Protein AF-A0A8J2P6L6-F1 (afdb_monomer_lite)

Organism: NCBI:txid39272

Radius of gyration: 32.06 Å; chains: 1; bounding box: 90×34×88 Å

pLDDT: mean 70.52, std 13.7, range [37.53, 89.81]

Secondary structure (DSSP, 8-state):
--------PPPPPP-------------------PPPPHHHHHHHHHHHHHHHT---HHHHHHHHHHHHHHHHHHHHHHHHHHT-HHHHTTTS-SB-TTSPBPPHHHHHHHHHHHHHHHHHHHHHHHHHHHHHHHHHHS-HHHHHHHHHHHHHHHS--

Foldseek 3Di:
DDDDDDDDDDDDDDPDPPDDDDDDPDDDDDDDDDDDDVVNVVVVVVVVVVVVPDDDPVSVVVVVVVVVVVVVVVVLVVLLVVLDLVVQLVVQDQADPVRHGDDSVVSSVVSNVVSVVVSVVVVVVVVVVVVVVVLVPQDPVRNVVVVVVVVVVVVVD

Structure (mmCIF, N/CA/C/O backbone):
data_AF-A0A8J2P6L6-F1
#
_entry.id   AF-A0A8J2P6L6-F1
#
loop_
_atom_site.group_PDB
_atom_site.id
_atom_site.type_symbol
_atom_site.label_atom_id
_atom_site.label_alt_id
_atom_site.label_comp_id
_atom_site.label_asym_id
_atom_site.label_entity_id
_atom_site.label_seq_id
_atom_site.pdbx_PDB_ins_code
_atom_site.Cartn_x
_atom_site.Cartn_y
_atom_site.Cartn_z
_atom_site.occupancy
_atom_site.B_iso_or_equiv
_atom_site.auth_seq_id
_atom_site.auth_comp_id
_atom_site.auth_asym_id
_atom_site.auth_atom_id
_atom_site.pdbx_PDB_model_num
ATOM 1 N N . MET A 1 1 ? 68.246 -15.831 -13.464 1.00 42.03 1 MET A N 1
ATOM 2 C CA . MET A 1 1 ? 67.426 -15.705 -14.690 1.00 42.03 1 MET A CA 1
ATOM 3 C C . MET A 1 1 ? 66.079 -16.381 -14.453 1.00 42.03 1 MET A C 1
ATOM 5 O O . MET A 1 1 ? 66.062 -17.587 -14.250 1.00 42.03 1 MET A O 1
ATOM 9 N N . ARG A 1 2 ? 64.970 -15.632 -14.374 1.00 52.66 2 ARG A N 1
ATOM 10 C CA . ARG A 1 2 ? 63.618 -16.185 -14.152 1.00 52.66 2 ARG A CA 1
ATOM 11 C C . ARG A 1 2 ? 62.853 -16.136 -15.478 1.00 52.66 2 ARG A C 1
ATOM 13 O O . ARG A 1 2 ? 62.750 -15.067 -16.067 1.00 52.66 2 ARG A O 1
ATOM 20 N N . LYS A 1 3 ? 62.385 -17.288 -15.965 1.00 59.62 3 LYS A N 1
ATOM 21 C CA . LYS A 1 3 ? 61.613 -17.413 -17.212 1.00 59.62 3 LYS A CA 1
ATOM 22 C C . LYS A 1 3 ? 60.150 -17.058 -16.926 1.00 59.62 3 LYS A C 1
ATOM 24 O O . LYS A 1 3 ? 59.550 -17.654 -16.035 1.00 59.62 3 LYS A O 1
ATOM 29 N N . THR A 1 4 ? 59.591 -16.093 -17.647 1.00 60.03 4 THR A N 1
ATOM 30 C CA . THR A 1 4 ? 58.161 -15.764 -17.612 1.00 60.03 4 THR A CA 1
ATOM 31 C C . THR A 1 4 ? 57.383 -16.778 -18.455 1.00 60.03 4 THR A C 1
ATOM 33 O O . THR A 1 4 ? 57.760 -17.082 -19.585 1.00 60.03 4 THR A O 1
ATOM 36 N N . SER A 1 5 ? 56.313 -17.342 -17.892 1.00 51.38 5 SER A N 1
ATOM 37 C CA . SER A 1 5 ? 55.389 -18.233 -18.602 1.00 51.38 5 SER A CA 1
ATOM 38 C C . SER A 1 5 ? 54.254 -17.394 -19.187 1.00 51.38 5 SER A C 1
ATOM 40 O O . SER A 1 5 ? 53.383 -16.926 -18.454 1.00 51.38 5 SER A O 1
ATOM 42 N N . THR A 1 6 ? 54.284 -17.153 -20.498 1.00 56.72 6 THR A N 1
ATOM 43 C CA . THR A 1 6 ? 53.196 -16.478 -21.217 1.00 56.72 6 THR A CA 1
ATOM 44 C C . THR A 1 6 ? 52.092 -17.488 -21.518 1.00 56.72 6 THR A C 1
ATOM 46 O O . THR A 1 6 ? 52.259 -18.389 -22.339 1.00 56.72 6 THR A O 1
ATOM 49 N N . VAL A 1 7 ? 50.947 -17.337 -20.854 1.00 58.59 7 VAL A N 1
ATOM 50 C CA . VAL A 1 7 ? 49.741 -18.132 -21.113 1.00 58.59 7 VAL A CA 1
ATOM 51 C C . VAL A 1 7 ? 49.057 -17.618 -22.384 1.00 58.59 7 VAL A C 1
ATOM 53 O O . VAL A 1 7 ? 48.648 -16.464 -22.473 1.00 58.59 7 VAL A O 1
ATOM 56 N N . ARG A 1 8 ? 48.956 -18.495 -23.385 1.00 48.53 8 ARG A N 1
ATOM 57 C CA . ARG A 1 8 ? 48.316 -18.275 -24.689 1.00 48.53 8 ARG A CA 1
ATOM 58 C C . ARG A 1 8 ? 46.798 -18.140 -24.526 1.00 48.53 8 ARG A C 1
ATOM 60 O O . ARG A 1 8 ? 46.128 -19.116 -24.195 1.00 48.53 8 ARG A O 1
ATOM 67 N N . THR A 1 9 ? 46.243 -16.964 -24.802 1.00 62.09 9 THR A N 1
ATOM 68 C CA . THR A 1 9 ? 44.791 -16.770 -24.907 1.00 62.09 9 THR A CA 1
ATOM 69 C C . THR A 1 9 ? 44.287 -17.398 -26.212 1.00 62.09 9 THR A C 1
ATOM 71 O O . THR A 1 9 ? 44.844 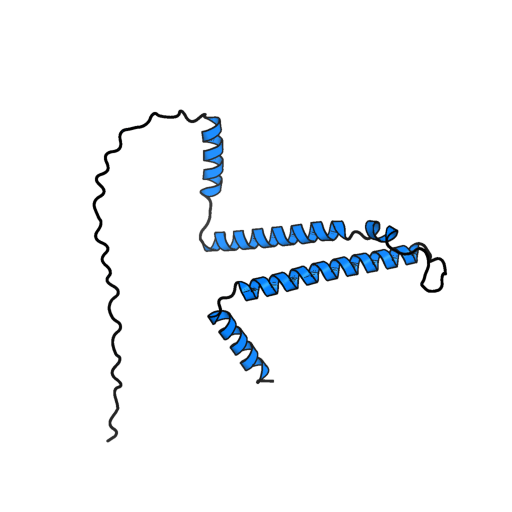-17.184 -27.287 1.00 62.09 9 THR A O 1
ATOM 74 N N . LYS A 1 10 ? 43.253 -18.243 -26.131 1.00 59.72 10 LYS A N 1
ATOM 75 C CA . LYS A 1 10 ? 42.541 -18.759 -27.310 1.00 59.72 10 LYS A CA 1
ATOM 76 C C . LYS A 1 10 ? 41.538 -17.687 -27.750 1.00 59.72 10 LYS A C 1
ATOM 78 O O . LYS A 1 10 ? 40.673 -17.311 -26.966 1.00 59.72 10 LYS A O 1
ATOM 83 N N . SER A 1 11 ? 41.696 -17.169 -28.966 1.00 54.41 11 SER A N 1
ATOM 84 C CA . SER A 1 11 ? 40.827 -16.153 -29.568 1.00 54.41 11 SER A CA 1
ATOM 85 C C . SER A 1 11 ? 39.389 -16.656 -29.738 1.00 54.41 11 SER A C 1
ATOM 87 O O . SER A 1 11 ? 39.177 -17.799 -30.146 1.00 54.41 11 SER A O 1
ATOM 89 N N . ALA A 1 12 ? 38.411 -15.788 -29.473 1.00 60.47 12 ALA A N 1
ATOM 90 C CA . ALA A 1 12 ? 36.999 -16.029 -29.761 1.00 60.47 12 ALA A CA 1
ATOM 91 C C . ALA A 1 12 ? 36.735 -16.066 -31.286 1.00 60.47 12 ALA A C 1
ATOM 93 O O . ALA A 1 12 ? 37.366 -15.302 -32.021 1.00 60.47 12 ALA A O 1
ATOM 94 N N . PRO A 1 13 ? 35.823 -16.924 -31.781 1.00 61.66 13 PRO A N 1
ATOM 95 C CA . PRO A 1 13 ? 35.459 -16.965 -33.197 1.00 61.66 13 PRO A CA 1
ATOM 96 C C . PRO A 1 13 ? 34.616 -15.736 -33.600 1.00 61.66 13 PRO A C 1
ATOM 98 O O . PRO A 1 13 ? 33.784 -15.285 -32.808 1.00 61.66 13 PRO A O 1
ATOM 101 N N . PRO A 1 14 ? 34.790 -15.187 -34.818 1.00 59.16 14 PRO A N 1
ATOM 102 C CA . PRO A 1 14 ? 34.024 -14.031 -35.275 1.00 59.16 14 PRO A CA 1
ATOM 103 C C . PRO A 1 14 ? 32.561 -14.407 -35.556 1.00 59.16 14 PRO A C 1
ATOM 105 O O . PRO A 1 14 ? 32.269 -15.312 -36.337 1.00 59.16 14 PRO A O 1
ATOM 108 N N . LEU A 1 15 ? 31.626 -13.678 -34.940 1.00 62.06 15 LEU A N 1
ATOM 109 C CA . LEU A 1 15 ? 30.197 -13.744 -35.255 1.00 62.06 15 LEU A CA 1
ATOM 110 C C . LEU A 1 15 ? 29.933 -12.996 -36.569 1.00 62.06 15 LEU A C 1
ATOM 112 O O . LEU A 1 15 ? 29.648 -11.804 -36.569 1.00 62.06 15 LEU A O 1
ATOM 116 N N . GLY A 1 16 ? 30.046 -13.700 -37.693 1.00 46.91 16 GLY A N 1
ATOM 117 C CA . GLY A 1 16 ? 29.728 -13.184 -39.025 1.00 46.91 16 GLY A CA 1
ATOM 118 C C . GLY A 1 16 ? 28.666 -14.034 -39.712 1.00 46.91 16 GLY A C 1
ATOM 119 O O . GLY A 1 16 ? 28.977 -14.779 -40.634 1.00 46.91 16 GLY A O 1
ATOM 120 N N . ARG A 1 17 ? 27.407 -13.954 -39.263 1.00 59.56 17 ARG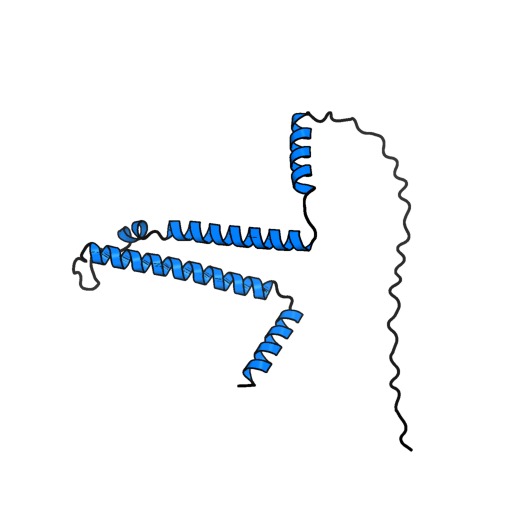 A N 1
ATOM 121 C CA . ARG A 1 17 ? 26.264 -14.500 -40.011 1.00 59.56 17 ARG A CA 1
ATOM 122 C C . ARG A 1 17 ? 25.743 -13.405 -40.938 1.00 59.56 17 ARG A C 1
ATOM 124 O O . ARG A 1 17 ? 24.918 -12.593 -40.537 1.00 59.56 17 ARG A O 1
ATOM 131 N N . VAL A 1 18 ? 26.258 -13.374 -42.161 1.00 57.50 18 VAL A N 1
ATOM 132 C CA . VAL A 1 18 ? 25.737 -12.525 -43.237 1.00 57.50 18 VAL A CA 1
ATOM 133 C C . VAL A 1 18 ? 24.399 -13.135 -43.670 1.00 57.50 18 VAL A C 1
ATOM 135 O O . VAL A 1 18 ? 24.383 -14.180 -44.316 1.00 57.50 18 VAL A O 1
ATOM 138 N N . LEU A 1 19 ? 23.271 -12.563 -43.235 1.00 54.25 19 LEU A N 1
ATOM 139 C CA . LEU A 1 19 ? 21.972 -12.892 -43.826 1.00 54.25 19 LEU A CA 1
ATOM 140 C C . LEU A 1 19 ? 21.912 -12.212 -45.194 1.00 54.25 19 LEU A C 1
ATOM 142 O O . LEU A 1 19 ? 21.933 -10.989 -45.289 1.00 54.25 19 LEU A O 1
ATOM 146 N N . SER A 1 20 ? 21.890 -13.025 -46.242 1.00 57.34 20 SER A N 1
ATOM 147 C CA . SER A 1 20 ? 21.665 -12.604 -47.619 1.00 57.34 20 SER A CA 1
ATOM 148 C C . SER A 1 20 ? 20.255 -12.027 -47.745 1.00 57.34 20 SER A C 1
ATOM 150 O O . SER A 1 20 ? 19.282 -12.698 -47.403 1.00 57.34 20 SER A O 1
ATOM 152 N N . ASP A 1 21 ? 20.160 -10.789 -48.222 1.00 44.84 21 ASP A N 1
ATOM 153 C CA . ASP A 1 21 ? 18.899 -10.099 -48.473 1.00 44.84 21 ASP A CA 1
ATOM 154 C C . ASP A 1 21 ? 18.216 -10.747 -49.686 1.00 44.84 21 ASP A C 1
ATOM 156 O O . ASP A 1 21 ? 18.648 -10.610 -50.834 1.00 44.84 21 ASP A O 1
ATOM 160 N N . GLN A 1 22 ? 17.206 -11.572 -49.414 1.00 49.97 22 GLN A N 1
ATOM 161 C CA . GLN A 1 22 ? 16.427 -12.251 -50.436 1.00 49.97 22 GLN A CA 1
ATOM 162 C C . GLN A 1 22 ? 15.399 -11.252 -50.969 1.00 49.97 22 GLN A C 1
ATOM 164 O O . GLN A 1 22 ? 14.422 -10.912 -50.305 1.00 49.97 22 GLN A O 1
ATOM 169 N N . THR A 1 23 ? 15.657 -10.766 -52.178 1.00 51.41 23 THR A N 1
ATOM 170 C CA . THR A 1 23 ? 14.809 -9.857 -52.947 1.00 51.41 23 THR A CA 1
ATOM 171 C C . THR A 1 23 ? 13.360 -10.354 -53.013 1.00 51.41 23 THR A C 1
ATOM 173 O O . THR A 1 23 ? 13.048 -11.272 -53.774 1.00 51.41 23 THR A O 1
ATOM 176 N N . TYR A 1 24 ? 12.453 -9.718 -52.270 1.00 44.34 24 TYR A N 1
ATOM 177 C CA . TYR A 1 24 ? 11.015 -9.874 -52.475 1.00 44.34 24 TYR A CA 1
ATOM 178 C C . TYR A 1 24 ? 10.553 -8.920 -53.576 1.00 44.34 24 TYR A C 1
ATOM 180 O O . TYR A 1 24 ? 10.109 -7.801 -53.330 1.00 44.34 24 TYR A O 1
ATOM 188 N N . GLY A 1 25 ? 10.622 -9.400 -54.816 1.00 49.53 25 GLY A N 1
ATOM 189 C CA . GLY A 1 25 ? 9.690 -8.960 -55.844 1.00 49.53 25 GLY A CA 1
ATOM 190 C C . GLY A 1 25 ? 8.303 -9.486 -55.482 1.00 49.53 25 GLY A C 1
ATOM 191 O O . GLY A 1 25 ? 8.024 -10.666 -55.664 1.00 49.53 25 GLY A O 1
ATOM 192 N N . SER A 1 26 ? 7.443 -8.624 -54.941 1.00 43.53 26 SER A N 1
ATOM 193 C CA . SER A 1 26 ? 6.028 -8.929 -54.725 1.00 43.53 26 SER A CA 1
ATOM 194 C C . SER A 1 26 ? 5.187 -7.785 -55.276 1.00 43.53 26 SER A C 1
ATOM 196 O O . SER A 1 26 ? 4.998 -6.745 -54.647 1.00 43.53 26 SER A O 1
ATOM 198 N N . SER A 1 27 ? 4.732 -7.989 -56.511 1.00 49.22 27 SER A N 1
ATOM 199 C CA . SER A 1 27 ? 3.660 -7.227 -57.142 1.00 49.22 27 SER A CA 1
ATOM 200 C C . SER A 1 27 ? 2.434 -7.234 -56.231 1.00 49.22 27 SER A C 1
ATOM 202 O O . SER A 1 27 ? 1.916 -8.299 -55.889 1.00 49.22 27 SER A O 1
ATOM 204 N N . ARG A 1 28 ? 1.940 -6.054 -55.847 1.00 40.59 28 ARG A N 1
ATOM 205 C CA . ARG A 1 28 ? 0.608 -5.937 -55.260 1.00 40.59 28 ARG A CA 1
ATOM 206 C C . ARG A 1 28 ? -0.138 -4.761 -55.872 1.00 40.59 28 ARG A C 1
ATOM 208 O O . ARG A 1 28 ? 0.179 -3.597 -55.647 1.00 40.59 28 ARG A O 1
ATOM 215 N N . ALA A 1 29 ? -1.143 -5.141 -56.653 1.00 43.25 29 ALA A N 1
ATOM 216 C CA . ALA A 1 29 ? -2.241 -4.320 -57.115 1.00 43.25 29 ALA A CA 1
ATOM 217 C C . ALA A 1 29 ? -2.834 -3.464 -55.982 1.00 43.25 29 ALA A C 1
ATOM 219 O O . ALA A 1 29 ? -2.959 -3.907 -54.837 1.00 43.25 29 ALA A O 1
ATOM 220 N N . SER A 1 30 ? -3.213 -2.237 -56.336 1.00 42.53 30 SER A N 1
ATOM 221 C CA . SER A 1 30 ? -3.908 -1.287 -55.471 1.00 42.53 30 SER A CA 1
ATOM 222 C C . SER A 1 30 ? -5.235 -1.839 -54.940 1.00 42.53 30 SER A C 1
ATOM 224 O O . SER A 1 30 ? -6.031 -2.350 -55.729 1.00 42.53 30 SER A O 1
ATOM 226 N N . PRO A 1 31 ? -5.555 -1.618 -53.654 1.00 43.38 31 PRO A N 1
ATOM 227 C CA . PRO A 1 31 ? -6.928 -1.588 -53.186 1.00 43.38 31 PRO A CA 1
ATOM 228 C C . PRO A 1 31 ? -7.392 -0.154 -52.879 1.00 43.38 31 PRO A C 1
ATOM 230 O O . PRO A 1 31 ? -6.621 0.727 -52.499 1.00 43.38 31 PRO A O 1
ATOM 233 N N . ALA A 1 32 ? -8.688 0.045 -53.099 1.00 41.50 32 ALA A N 1
ATOM 234 C CA . ALA A 1 32 ? -9.468 1.271 -53.004 1.00 41.50 32 ALA A CA 1
ATOM 235 C C . ALA A 1 32 ? -9.178 2.161 -51.777 1.00 41.50 32 ALA A C 1
ATOM 237 O O . ALA A 1 32 ? -9.065 1.695 -50.644 1.00 41.50 32 ALA A O 1
ATOM 238 N N . LYS A 1 33 ? -9.145 3.481 -52.012 1.00 40.53 33 LYS A N 1
ATOM 239 C CA . LYS A 1 33 ? -9.071 4.518 -50.973 1.00 40.53 33 LYS A CA 1
ATOM 240 C C . LYS A 1 33 ? -10.357 4.531 -50.136 1.00 40.53 33 LYS A C 1
ATOM 242 O O . LYS A 1 33 ? -11.385 5.021 -50.597 1.00 40.53 33 LYS A O 1
ATOM 247 N N . ALA A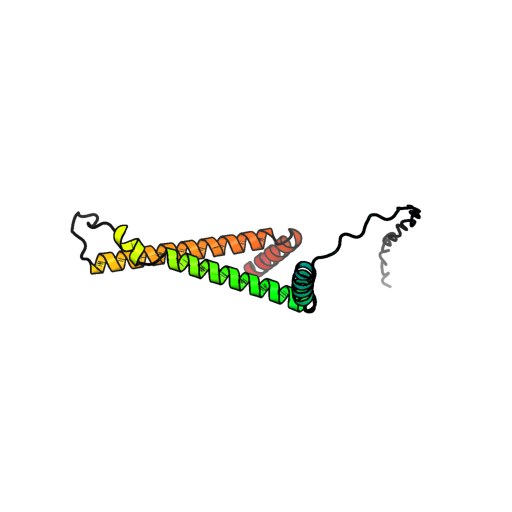 1 34 ? -10.272 4.074 -48.889 1.00 48.19 34 ALA A N 1
ATOM 248 C CA . ALA A 1 34 ? -11.219 4.451 -47.844 1.00 48.19 34 ALA A CA 1
ATOM 249 C C . ALA A 1 34 ? -11.011 5.939 -47.504 1.00 48.19 34 ALA A C 1
ATOM 251 O O . ALA A 1 34 ? -9.908 6.359 -47.151 1.00 48.19 34 ALA A O 1
ATOM 252 N N . GLN A 1 35 ? -12.058 6.749 -47.664 1.00 50.81 35 GLN A N 1
ATOM 253 C CA . GLN A 1 35 ? -12.058 8.166 -47.296 1.00 50.81 35 GLN A CA 1
ATOM 254 C C . GLN A 1 35 ? -11.996 8.294 -45.764 1.00 50.81 35 GLN A C 1
ATOM 256 O O . GLN A 1 35 ? -12.903 7.802 -45.092 1.00 50.81 35 GLN A O 1
ATOM 261 N N . PRO A 1 36 ? -10.980 8.952 -45.175 1.00 52.75 36 PRO A N 1
ATOM 262 C CA . PRO A 1 36 ? -10.932 9.135 -43.733 1.00 52.75 36 PRO A CA 1
ATOM 263 C C . PRO A 1 36 ? -11.823 10.324 -43.361 1.00 52.75 36 PRO A C 1
ATOM 265 O O . PRO A 1 36 ? -11.566 11.454 -43.793 1.00 52.75 36 PRO A O 1
ATOM 268 N N . SER A 1 37 ? -12.870 10.070 -42.574 1.00 55.81 37 SER A N 1
ATOM 269 C CA . SER A 1 37 ? -13.731 11.109 -42.006 1.00 55.81 37 SER A CA 1
ATOM 270 C C . SER A 1 37 ? -12.877 12.113 -41.221 1.00 55.81 37 SER A C 1
ATOM 272 O O . SER A 1 37 ? -11.972 11.740 -40.474 1.00 55.81 37 SER A O 1
ATOM 274 N N . ALA A 1 38 ? -13.120 13.410 -41.421 1.00 57.78 38 ALA A N 1
ATOM 275 C CA . ALA A 1 38 ? -12.303 14.480 -40.838 1.00 57.78 38 ALA A CA 1
ATOM 276 C C . ALA A 1 38 ? -12.256 14.433 -39.295 1.00 57.78 38 ALA A C 1
ATOM 278 O O . ALA A 1 38 ? -11.238 14.785 -38.705 1.00 57.78 38 ALA A O 1
ATOM 279 N N . LEU A 1 39 ? -13.310 13.906 -38.660 1.00 55.56 39 LEU A N 1
ATOM 280 C CA . LEU A 1 39 ? -13.369 13.623 -37.221 1.00 55.56 39 LEU A CA 1
ATOM 281 C C . LEU A 1 39 ? -12.362 12.543 -36.791 1.00 55.56 39 LEU A C 1
ATOM 283 O O . LEU A 1 39 ? -11.717 12.687 -35.758 1.00 55.56 39 LEU A O 1
ATOM 287 N N . GLY A 1 40 ? -12.169 11.500 -37.606 1.00 67.69 40 GLY A N 1
ATOM 288 C CA . GLY A 1 40 ? -11.165 10.465 -37.355 1.00 67.69 40 GLY A CA 1
ATOM 289 C C . GLY A 1 40 ? -9.744 10.990 -37.531 1.00 67.69 40 GLY A C 1
ATOM 290 O O . GLY A 1 40 ? -8.870 10.668 -36.737 1.00 67.69 40 GLY A O 1
ATOM 291 N N . LYS A 1 41 ? -9.515 11.870 -38.514 1.00 74.19 41 LYS A N 1
ATOM 292 C CA . LYS A 1 41 ? -8.208 12.523 -38.689 1.00 74.19 41 LYS A CA 1
ATOM 293 C C . LYS A 1 41 ? -7.875 13.432 -37.515 1.00 74.19 41 LYS A C 1
ATOM 295 O O . LYS A 1 41 ? -6.756 13.374 -37.041 1.00 74.19 41 LYS A O 1
ATOM 300 N N . ALA A 1 42 ? -8.821 14.239 -37.040 1.00 79.38 42 ALA A N 1
ATOM 301 C CA . ALA A 1 42 ? -8.597 15.116 -35.893 1.00 79.38 42 ALA A CA 1
ATOM 302 C C . ALA A 1 42 ? -8.303 14.320 -34.611 1.00 79.38 42 ALA A C 1
ATOM 304 O O . ALA A 1 42 ? -7.375 14.664 -33.888 1.00 79.38 42 ALA A O 1
ATOM 305 N N . ALA A 1 43 ? -9.030 13.223 -34.370 1.00 80.50 43 ALA A N 1
ATOM 306 C CA . ALA A 1 43 ? -8.759 12.327 -33.246 1.00 80.50 43 ALA A CA 1
ATOM 307 C C . ALA A 1 43 ? -7.373 11.666 -33.355 1.00 80.50 43 ALA A C 1
ATOM 309 O O . ALA A 1 43 ? -6.614 11.670 -32.392 1.00 80.50 43 ALA A O 1
ATOM 310 N N . VAL A 1 44 ? -7.012 11.179 -34.546 1.00 80.88 44 VAL A N 1
ATOM 311 C CA . VAL A 1 44 ? -5.705 10.560 -34.813 1.00 80.88 44 VAL A CA 1
ATOM 312 C C . VAL A 1 44 ? -4.566 11.580 -34.738 1.00 80.88 44 VAL A C 1
ATOM 314 O O . VAL A 1 44 ? -3.509 11.264 -34.210 1.00 80.88 44 VAL A O 1
ATOM 317 N N . ILE A 1 45 ? -4.764 12.811 -35.221 1.00 78.38 45 ILE A N 1
ATOM 318 C CA . ILE A 1 45 ? -3.787 13.902 -35.095 1.00 78.38 45 ILE A CA 1
ATOM 319 C C . ILE A 1 45 ? -3.596 14.251 -33.619 1.00 78.38 45 ILE A C 1
ATOM 321 O O . ILE A 1 45 ? -2.460 14.326 -33.179 1.00 78.38 45 ILE A O 1
ATOM 325 N N . ALA A 1 46 ? -4.670 14.385 -32.838 1.00 80.44 46 ALA A N 1
ATOM 326 C CA . ALA A 1 46 ? -4.574 14.673 -31.408 1.00 80.44 46 ALA A CA 1
ATOM 327 C C . ALA A 1 46 ? -3.864 13.554 -30.622 1.00 80.44 46 ALA A C 1
ATOM 329 O O . ALA A 1 46 ? -3.099 13.840 -29.703 1.00 80.44 46 ALA A O 1
ATOM 330 N N . GLU A 1 47 ? -4.086 12.289 -30.984 1.00 76.19 47 GLU A N 1
ATOM 331 C CA . GLU A 1 47 ? -3.383 11.135 -30.408 1.00 76.19 47 GLU A CA 1
ATOM 332 C C . GLU A 1 47 ? -1.896 11.106 -30.809 1.00 76.19 47 GLU A C 1
ATOM 334 O O . GLU A 1 47 ? -1.013 10.870 -29.978 1.00 76.19 47 GLU A O 1
ATOM 339 N N . LEU A 1 48 ? -1.596 11.399 -32.078 1.00 72.44 48 LEU A N 1
ATOM 340 C CA . LEU A 1 48 ? -0.228 11.472 -32.593 1.00 72.44 48 LEU A CA 1
ATOM 341 C C . LEU A 1 48 ? 0.544 12.666 -32.029 1.00 72.44 48 LEU A C 1
ATOM 343 O O . LEU A 1 48 ? 1.730 12.532 -31.756 1.00 72.44 48 LEU A O 1
ATOM 347 N N . GLU A 1 49 ? -0.102 13.805 -31.802 1.00 74.81 49 GLU A N 1
ATOM 348 C CA . GLU A 1 49 ? 0.509 15.000 -31.212 1.00 74.81 49 GLU A CA 1
ATOM 349 C C . GLU A 1 49 ? 0.858 14.765 -29.735 1.00 74.81 49 GLU A C 1
ATOM 351 O O . GLU A 1 49 ? 1.953 15.111 -29.293 1.00 74.81 49 GLU A O 1
ATOM 356 N N . GLN A 1 50 ? 0.001 14.042 -29.004 1.00 68.44 50 GLN A N 1
ATOM 357 C CA . GLN A 1 50 ? 0.302 13.553 -27.650 1.00 68.44 50 GLN A CA 1
ATOM 358 C C . GLN A 1 50 ? 1.468 12.551 -27.628 1.00 68.44 50 GLN A C 1
ATOM 360 O O . GLN A 1 50 ? 2.228 12.508 -26.662 1.00 68.44 50 GLN A O 1
ATOM 365 N N . SER A 1 51 ? 1.634 11.767 -28.696 1.00 63.09 51 SER A N 1
ATOM 366 C CA . SER A 1 51 ? 2.710 10.774 -28.829 1.00 63.09 51 SER A CA 1
ATOM 367 C C . SER A 1 51 ? 4.015 11.360 -29.389 1.00 63.09 51 SER A C 1
ATOM 369 O O . SER A 1 51 ? 5.086 10.790 -29.188 1.00 63.09 51 SER A O 1
ATOM 371 N N . SER A 1 52 ? 3.944 12.496 -30.089 1.00 63.88 52 SER A N 1
ATOM 372 C CA . SER A 1 52 ? 5.089 13.147 -30.737 1.00 63.88 52 SER A CA 1
ATOM 373 C C . SER A 1 52 ? 5.999 13.864 -29.741 1.00 63.88 52 SER A C 1
ATOM 375 O O . SER A 1 52 ? 7.180 14.049 -30.026 1.00 63.88 52 SER A O 1
ATOM 377 N N . GLN A 1 53 ? 5.473 14.246 -28.576 1.00 59.22 53 GLN A N 1
ATOM 378 C CA . GLN A 1 53 ? 6.212 14.914 -27.505 1.00 59.22 53 GLN A CA 1
ATOM 379 C C . GLN A 1 53 ? 6.621 13.913 -26.413 1.00 59.22 53 GLN A C 1
ATOM 381 O O . GLN A 1 53 ? 6.497 14.174 -25.218 1.00 59.22 53 GLN A O 1
ATOM 386 N N . VAL A 1 54 ? 7.083 12.727 -26.805 1.00 64.62 54 VAL A N 1
ATOM 387 C CA . VAL A 1 54 ? 7.710 11.804 -25.861 1.00 64.62 54 VAL A CA 1
ATOM 388 C C . VAL A 1 54 ? 9.197 12.121 -25.830 1.00 64.62 54 VAL A C 1
ATOM 390 O O . VAL A 1 54 ? 9.902 11.980 -26.825 1.00 64.62 54 VAL A O 1
ATOM 393 N N . GLY A 1 55 ? 9.650 12.596 -24.674 1.00 69.69 55 GLY A N 1
ATOM 394 C CA . GLY A 1 55 ? 11.041 12.918 -24.405 1.00 69.69 55 GLY A CA 1
ATOM 395 C C . GLY A 1 55 ? 12.017 11.746 -24.596 1.00 69.69 55 GLY A C 1
ATOM 396 O O . GLY A 1 55 ? 11.661 10.638 -25.002 1.00 69.69 55 GLY A O 1
ATOM 397 N N . GLY A 1 56 ? 13.289 11.958 -24.270 1.00 83.75 56 GLY A N 1
ATOM 398 C CA . GLY A 1 56 ? 14.311 10.914 -24.371 1.00 83.75 56 GLY A CA 1
ATOM 399 C C . GLY A 1 56 ? 14.008 9.684 -23.495 1.00 83.75 56 GLY A C 1
ATOM 400 O O . GLY A 1 56 ? 13.221 9.732 -22.554 1.00 83.75 56 GLY A O 1
ATOM 401 N N . VAL A 1 57 ? 14.716 8.568 -23.723 1.00 81.94 57 VAL A N 1
ATOM 402 C CA . VAL A 1 57 ? 14.554 7.301 -22.959 1.00 81.94 57 VAL A CA 1
ATOM 403 C C . VAL A 1 57 ? 14.609 7.500 -21.433 1.00 81.94 57 VAL A C 1
ATOM 405 O O . VAL A 1 57 ? 13.993 6.749 -20.674 1.00 81.94 57 VAL A O 1
ATOM 408 N N . ARG A 1 58 ? 15.363 8.502 -20.969 1.00 83.81 58 ARG A N 1
ATOM 4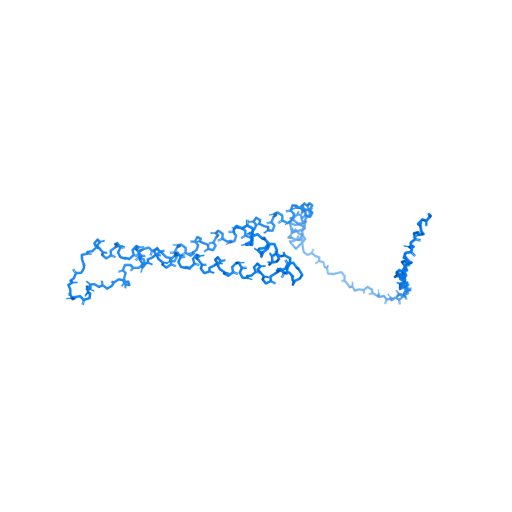09 C CA . ARG A 1 58 ? 15.442 8.884 -19.555 1.00 83.81 58 ARG A CA 1
ATOM 410 C C . ARG A 1 58 ? 14.114 9.443 -19.039 1.00 83.81 58 ARG A C 1
ATOM 412 O O . ARG A 1 58 ? 13.651 8.987 -18.000 1.00 83.81 58 ARG A O 1
ATOM 419 N N . GLU A 1 59 ? 13.515 10.366 -19.780 1.00 85.81 59 GLU A N 1
ATOM 420 C CA . GLU A 1 59 ? 12.239 11.008 -19.450 1.00 85.81 59 GLU A CA 1
ATOM 421 C C . GLU A 1 59 ? 11.101 9.989 -19.522 1.00 85.81 59 GLU A C 1
ATOM 423 O O . GLU A 1 59 ? 10.292 9.919 -18.608 1.00 85.81 59 GLU A O 1
ATOM 428 N N . TRP A 1 60 ? 11.113 9.087 -20.509 1.00 81.25 60 TRP A N 1
ATOM 429 C CA . TRP A 1 60 ? 10.151 7.980 -20.581 1.00 81.25 60 TRP A CA 1
ATOM 430 C C . TRP A 1 60 ? 10.190 7.062 -19.349 1.00 81.25 60 TRP A C 1
ATOM 432 O O . TRP A 1 60 ? 9.154 6.668 -18.814 1.00 81.25 60 TRP A O 1
ATOM 442 N N . LYS A 1 61 ? 11.391 6.713 -18.865 1.00 82.56 61 LYS A N 1
ATOM 443 C CA . LYS A 1 61 ? 11.544 5.904 -17.642 1.00 82.56 61 LYS A CA 1
ATOM 444 C C . LYS A 1 61 ? 11.086 6.648 -16.395 1.00 82.56 61 LYS A C 1
ATOM 446 O O . LYS A 1 61 ? 10.543 6.025 -15.484 1.00 82.56 61 LYS A O 1
ATOM 451 N N . GLU A 1 62 ? 11.353 7.945 -16.333 1.00 86.12 62 GLU A N 1
ATOM 452 C CA . GLU A 1 62 ? 10.922 8.796 -15.232 1.00 86.12 62 GLU A CA 1
ATOM 453 C C . GLU A 1 62 ? 9.401 8.953 -15.220 1.00 86.12 62 GLU A C 1
ATOM 455 O O . GLU A 1 62 ? 8.792 8.777 -14.171 1.00 86.12 62 GLU A O 1
ATOM 460 N N . GLU A 1 63 ? 8.784 9.139 -16.384 1.00 85.94 63 GLU A N 1
ATOM 461 C CA . GLU A 1 63 ? 7.336 9.235 -16.544 1.00 85.94 63 GLU A CA 1
ATOM 462 C C . GLU A 1 63 ? 6.633 7.917 -16.198 1.00 85.94 63 GLU A C 1
ATOM 464 O O . GLU A 1 63 ? 5.652 7.919 -15.458 1.00 85.94 63 GLU A O 1
ATOM 469 N N . LEU A 1 64 ? 7.180 6.768 -16.619 1.00 84.31 64 LEU A N 1
ATOM 470 C CA . LEU A 1 64 ? 6.696 5.452 -16.181 1.00 84.31 64 LEU A CA 1
ATOM 471 C C . LEU A 1 64 ? 6.763 5.296 -14.659 1.00 84.31 64 LEU A C 1
ATOM 473 O O . LEU A 1 64 ? 5.810 4.825 -14.042 1.00 84.31 64 LEU A O 1
ATOM 477 N N . LYS A 1 65 ? 7.874 5.713 -14.041 1.00 82.75 65 LYS A N 1
ATOM 478 C CA . LYS A 1 65 ? 8.035 5.655 -12.584 1.00 82.75 65 LYS A CA 1
ATOM 479 C C . LYS A 1 65 ? 7.063 6.599 -11.878 1.00 82.75 65 LYS A C 1
ATOM 481 O O . LYS A 1 65 ? 6.488 6.227 -10.861 1.00 82.75 65 LYS A O 1
ATOM 486 N N . ARG A 1 66 ? 6.868 7.804 -12.415 1.00 84.19 66 ARG A N 1
ATOM 487 C CA . ARG A 1 66 ? 5.933 8.810 -11.902 1.00 84.19 66 ARG A CA 1
ATOM 488 C C . ARG A 1 66 ? 4.501 8.291 -11.959 1.00 84.19 66 ARG A C 1
ATOM 490 O O . ARG A 1 66 ? 3.813 8.342 -10.945 1.00 84.19 66 ARG A O 1
ATOM 497 N N . ARG A 1 67 ? 4.092 7.723 -13.096 1.00 83.62 67 ARG A N 1
ATOM 498 C CA . ARG A 1 67 ? 2.784 7.089 -13.286 1.00 83.62 67 ARG A CA 1
ATOM 499 C C . ARG A 1 67 ? 2.565 5.943 -12.304 1.00 83.62 67 ARG A C 1
ATOM 501 O O . ARG A 1 67 ? 1.530 5.897 -11.655 1.00 83.62 67 ARG A O 1
ATOM 508 N N . GLN A 1 68 ? 3.564 5.082 -12.132 1.00 77.94 68 GLN A N 1
ATOM 509 C CA . GLN A 1 68 ? 3.491 3.973 -11.185 1.00 77.94 68 GLN A CA 1
ATOM 510 C C . GLN A 1 68 ? 3.320 4.462 -9.736 1.00 77.94 68 GLN A C 1
ATOM 512 O O . GLN A 1 68 ? 2.477 3.950 -9.009 1.00 77.94 68 GLN A O 1
ATOM 517 N N . VAL A 1 69 ? 4.055 5.502 -9.327 1.00 82.06 69 VAL A N 1
ATOM 518 C CA . VAL A 1 69 ? 3.901 6.121 -7.997 1.00 82.06 69 VAL A CA 1
ATOM 519 C C . VAL A 1 69 ? 2.520 6.765 -7.824 1.00 82.06 69 VAL A C 1
ATOM 521 O O . VAL A 1 69 ? 1.950 6.717 -6.737 1.00 82.06 69 VAL A O 1
ATOM 524 N N . GLU A 1 70 ? 1.976 7.398 -8.864 1.00 80.69 70 GLU A N 1
ATOM 525 C CA . GLU A 1 70 ? 0.632 7.990 -8.838 1.00 80.69 70 GLU A CA 1
ATOM 526 C C . GLU A 1 70 ? -0.449 6.908 -8.679 1.00 80.69 70 GLU A C 1
ATOM 528 O O . GLU A 1 70 ? -1.359 7.052 -7.864 1.00 80.69 70 GLU A O 1
ATOM 533 N N . GLU A 1 71 ? -0.314 5.798 -9.405 1.00 80.56 71 GLU A N 1
ATOM 534 C CA . GLU A 1 71 ? -1.194 4.630 -9.310 1.00 80.56 71 GLU A CA 1
ATOM 535 C C . GLU A 1 71 ? -1.130 3.996 -7.911 1.00 80.56 71 GLU A C 1
ATOM 537 O O . GLU A 1 71 ? -2.174 3.743 -7.309 1.00 80.56 71 GLU A O 1
ATOM 542 N N . GLU A 1 72 ? 0.066 3.837 -7.334 1.00 78.00 72 GLU A N 1
ATOM 543 C CA . GLU A 1 72 ? 0.247 3.367 -5.953 1.00 78.00 72 GLU A CA 1
ATOM 544 C C . GLU A 1 72 ? -0.403 4.316 -4.936 1.00 78.00 72 GLU A C 1
ATOM 546 O O . GLU A 1 72 ? -1.121 3.880 -4.035 1.00 78.00 72 GLU A O 1
ATOM 551 N N . LYS A 1 73 ? -0.212 5.632 -5.089 1.00 76.69 73 LYS A N 1
ATOM 552 C CA . LYS A 1 73 ? -0.853 6.637 -4.226 1.00 76.69 73 LYS A CA 1
ATOM 553 C C . LYS A 1 73 ? -2.372 6.587 -4.325 1.00 76.69 73 LYS A C 1
ATOM 555 O O . LYS A 1 73 ? -3.044 6.726 -3.304 1.00 76.69 73 LYS A O 1
ATOM 560 N N . ASN A 1 74 ? -2.915 6.422 -5.526 1.00 80.62 74 ASN A N 1
ATOM 561 C CA . ASN A 1 74 ? -4.354 6.320 -5.732 1.00 80.62 74 ASN A CA 1
ATOM 562 C C . ASN A 1 74 ? -4.903 5.029 -5.116 1.00 80.62 74 ASN A C 1
ATOM 564 O O . ASN A 1 74 ? -5.890 5.096 -4.394 1.00 80.62 74 ASN A O 1
ATOM 568 N N . ALA A 1 75 ? -4.211 3.898 -5.265 1.00 81.69 75 ALA A N 1
ATOM 569 C CA . ALA A 1 75 ? -4.582 2.648 -4.602 1.00 81.69 75 ALA A CA 1
ATOM 570 C C . ALA A 1 75 ? -4.584 2.775 -3.067 1.00 81.69 75 ALA A C 1
ATOM 572 O O . ALA A 1 75 ? -5.514 2.310 -2.411 1.00 81.69 75 ALA A O 1
ATOM 573 N N . ILE A 1 76 ? -3.593 3.459 -2.482 1.00 78.12 76 ILE A N 1
ATOM 574 C CA . ILE A 1 76 ? -3.551 3.720 -1.033 1.00 78.12 76 ILE A CA 1
ATOM 575 C C . ILE A 1 76 ? -4.724 4.609 -0.595 1.00 78.12 76 ILE A C 1
ATOM 577 O O . ILE A 1 76 ? -5.311 4.369 0.459 1.00 78.12 76 ILE A O 1
ATOM 581 N N . LYS A 1 77 ? -5.081 5.635 -1.379 1.00 81.19 77 LYS A N 1
ATOM 582 C CA . LYS A 1 77 ? -6.225 6.514 -1.077 1.00 81.19 77 LYS A CA 1
ATOM 583 C C . LYS A 1 77 ? -7.551 5.758 -1.126 1.00 81.19 77 LYS A C 1
ATOM 585 O O . LYS A 1 77 ? -8.336 5.889 -0.192 1.00 81.19 77 LYS A O 1
ATOM 590 N N . GLU A 1 78 ? -7.761 4.956 -2.167 1.00 83.38 78 GLU A N 1
ATOM 591 C CA . GLU A 1 78 ? -8.924 4.073 -2.297 1.00 83.38 78 GLU A CA 1
ATOM 592 C C . GLU A 1 78 ? -9.022 3.162 -1.069 1.00 83.38 78 GLU A C 1
ATOM 594 O O . GLU A 1 78 ? -10.029 3.152 -0.365 1.00 83.38 78 GLU A O 1
ATOM 599 N N . LEU A 1 79 ? -7.927 2.487 -0.715 1.00 73.94 79 LEU A N 1
ATOM 600 C CA . LEU A 1 79 ? -7.854 1.609 0.450 1.00 73.94 79 LEU A CA 1
ATOM 601 C C . LEU A 1 79 ? -8.157 2.337 1.771 1.00 73.94 79 LEU A C 1
ATOM 603 O O . LEU A 1 79 ? -8.906 1.837 2.611 1.00 73.94 79 LEU A O 1
ATOM 607 N N . ALA A 1 80 ? -7.624 3.546 1.951 1.00 74.62 80 ALA A N 1
ATOM 608 C CA . ALA A 1 80 ? -7.899 4.371 3.123 1.00 74.62 80 ALA A CA 1
ATOM 609 C C . ALA A 1 80 ? -9.380 4.777 3.223 1.00 74.62 80 ALA A C 1
ATOM 611 O O . ALA A 1 80 ? -9.895 4.922 4.333 1.00 74.62 80 ALA A O 1
ATOM 612 N N . GLN A 1 81 ? -10.069 4.931 2.090 1.00 77.12 81 GLN A N 1
ATOM 613 C CA . GLN A 1 81 ? -11.505 5.192 2.053 1.00 77.12 81 GLN A CA 1
ATOM 614 C C . GLN A 1 81 ? -12.322 3.962 2.478 1.00 77.12 81 GLN A C 1
ATOM 616 O O . GLN A 1 81 ? -13.296 4.116 3.217 1.00 77.12 81 GLN A O 1
ATOM 621 N N . TYR A 1 82 ? -11.901 2.749 2.098 1.00 67.69 82 TYR A N 1
ATOM 622 C CA . TYR A 1 82 ? -12.527 1.501 2.563 1.00 67.69 82 TYR A CA 1
ATOM 623 C C . TYR A 1 82 ? -12.357 1.286 4.073 1.00 67.69 82 TYR A C 1
ATOM 625 O O . TYR A 1 82 ? -13.296 0.857 4.744 1.00 67.69 82 TYR A O 1
ATOM 633 N N . TYR A 1 83 ? -11.197 1.645 4.632 1.00 66.88 83 TYR A N 1
ATOM 634 C CA . TYR A 1 83 ? -10.909 1.513 6.066 1.00 66.88 83 TYR A CA 1
ATOM 635 C C . TYR A 1 83 ? -11.369 2.704 6.918 1.00 66.88 83 TYR A C 1
ATOM 637 O O . TYR A 1 83 ? -10.771 3.010 7.950 1.00 66.88 83 TYR A O 1
ATOM 645 N N . ASN A 1 84 ? -12.438 3.396 6.521 1.00 74.12 84 ASN A N 1
ATOM 646 C CA . ASN A 1 84 ? -12.970 4.494 7.319 1.00 74.12 84 ASN A CA 1
ATOM 647 C C . ASN A 1 84 ? -13.495 3.974 8.678 1.00 74.12 84 ASN A C 1
ATOM 649 O O . ASN A 1 84 ? -14.300 3.041 8.698 1.00 74.12 84 ASN A O 1
ATOM 653 N N . PRO A 1 85 ? -13.117 4.585 9.820 1.00 60.97 85 PRO A N 1
ATOM 654 C CA . PRO A 1 85 ? -13.587 4.175 11.144 1.00 60.97 85 PRO A CA 1
ATOM 655 C C . PRO A 1 85 ? -15.114 4.147 11.277 1.00 60.97 85 PRO A C 1
ATOM 657 O O . PRO A 1 85 ? -15.619 3.330 12.038 1.00 60.97 85 PRO A O 1
ATOM 660 N N . GLY A 1 86 ? -15.851 4.972 10.523 1.00 70.38 86 GLY A N 1
ATOM 661 C CA . GLY A 1 86 ? -17.316 4.940 10.486 1.00 70.38 86 GLY A CA 1
ATOM 662 C C . GLY A 1 86 ? -17.886 3.596 10.017 1.00 70.38 86 GLY A C 1
ATOM 663 O O . GLY A 1 86 ? -18.890 3.147 10.565 1.00 70.38 86 GLY A O 1
ATOM 664 N N . ASN A 1 87 ? -17.201 2.910 9.097 1.00 68.44 87 ASN A N 1
ATOM 665 C CA . ASN A 1 87 ? -17.610 1.592 8.604 1.00 68.44 87 ASN A CA 1
ATOM 666 C C . ASN A 1 87 ? -17.343 0.489 9.643 1.00 68.44 87 ASN A C 1
ATOM 668 O O . ASN A 1 87 ? -18.060 -0.503 9.689 1.00 68.44 87 ASN A O 1
ATOM 672 N N . PHE A 1 88 ? -16.354 0.680 10.522 1.00 64.75 88 PHE A N 1
ATOM 673 C CA . PHE A 1 88 ? -15.957 -0.309 11.529 1.00 64.75 88 PHE A CA 1
ATOM 674 C C . PHE A 1 88 ? -16.742 -0.208 12.844 1.00 64.75 88 PHE A C 1
ATOM 676 O O . PHE A 1 88 ? -16.660 -1.120 13.660 1.00 64.75 88 PHE A O 1
ATOM 683 N N . VAL A 1 89 ? -17.516 0.860 13.084 1.00 69.12 89 VAL A N 1
ATOM 684 C CA . VAL A 1 89 ? -18.319 0.992 14.322 1.00 69.12 89 VAL A CA 1
ATOM 685 C C . VAL A 1 89 ? -19.418 -0.071 14.406 1.00 69.12 89 VAL A C 1
ATOM 687 O O . VAL A 1 89 ? -19.713 -0.529 15.507 1.00 69.12 89 VAL A O 1
ATOM 690 N N . ALA A 1 90 ? -19.987 -0.484 13.270 1.00 71.12 90 ALA A N 1
ATOM 691 C CA . ALA A 1 90 ? -21.014 -1.527 13.212 1.00 71.12 90 ALA A CA 1
ATOM 692 C C . ALA A 1 90 ? -20.454 -2.941 13.463 1.00 71.12 90 ALA A C 1
ATOM 694 O O . ALA A 1 90 ? -21.161 -3.792 13.993 1.00 71.12 90 ALA A O 1
ATOM 695 N N . GLU A 1 91 ? -19.178 -3.163 13.132 1.00 71.94 91 GLU A N 1
ATOM 696 C CA . GLU A 1 91 ? -18.471 -4.440 13.305 1.00 71.94 91 GLU A CA 1
ATOM 697 C C . GLU A 1 91 ? -17.956 -4.648 14.743 1.00 71.94 91 GLU A C 1
ATOM 699 O O . GLU A 1 91 ? -17.603 -5.761 15.132 1.00 71.94 91 GLU A O 1
ATOM 704 N N . VAL A 1 92 ? -17.894 -3.589 15.565 1.00 76.06 92 VAL A N 1
ATOM 705 C CA . VAL A 1 92 ? -17.470 -3.707 16.968 1.00 76.06 92 VAL A CA 1
ATOM 706 C C . VAL A 1 92 ? -18.620 -4.256 17.824 1.00 76.06 92 VAL A C 1
ATOM 708 O O . VAL A 1 92 ? -19.686 -3.637 17.879 1.00 76.06 92 VAL A O 1
ATOM 711 N N . PRO A 1 93 ? -18.406 -5.355 18.576 1.00 80.31 93 PRO A N 1
ATOM 712 C CA . PRO A 1 93 ? -19.414 -5.912 19.471 1.00 80.31 93 PRO A CA 1
ATOM 713 C C . PRO A 1 93 ? -19.918 -4.899 20.508 1.00 80.31 93 PRO A C 1
ATOM 715 O O . PRO A 1 93 ? -19.158 -4.105 21.065 1.00 80.31 93 PRO A O 1
ATOM 718 N N . ASN A 1 94 ? -21.215 -4.962 20.823 1.00 78.00 94 ASN A N 1
ATOM 719 C CA . ASN A 1 94 ? -21.834 -4.094 21.832 1.00 78.00 94 ASN A CA 1
ATOM 720 C C . ASN A 1 94 ? -21.492 -4.493 23.277 1.00 78.00 94 ASN A C 1
ATOM 722 O O . ASN A 1 94 ? -21.660 -3.681 24.191 1.00 78.00 94 ASN A O 1
ATOM 726 N N . THR A 1 95 ? -21.003 -5.714 23.476 1.00 82.44 95 THR A N 1
ATOM 727 C CA . THR A 1 95 ? -20.680 -6.300 24.778 1.00 82.44 95 THR A CA 1
ATOM 728 C C . THR A 1 95 ? -19.237 -6.784 24.804 1.00 82.44 95 THR A C 1
ATOM 730 O O . THR A 1 95 ? -18.759 -7.370 23.834 1.00 82.44 95 THR A O 1
ATOM 733 N N . ASP A 1 96 ? -18.551 -6.547 25.919 1.00 82.56 96 ASP A N 1
ATOM 734 C CA . ASP A 1 96 ? -17.219 -7.096 26.176 1.00 82.56 96 ASP A CA 1
ATOM 735 C C . ASP A 1 96 ? -17.296 -8.615 26.432 1.00 82.56 96 ASP A C 1
ATOM 737 O O . ASP A 1 96 ? -18.370 -9.171 26.654 1.00 82.56 96 ASP A O 1
ATOM 741 N N . THR A 1 97 ? -16.149 -9.286 26.446 1.00 81.38 97 THR A N 1
ATOM 742 C CA . THR A 1 97 ? -15.959 -10.709 26.784 1.00 81.38 97 THR A CA 1
ATOM 743 C C . THR A 1 97 ? -16.589 -11.128 28.118 1.00 81.38 97 THR A C 1
ATOM 745 O O . THR A 1 97 ? -16.971 -12.283 28.278 1.00 81.38 97 THR A O 1
ATOM 748 N N . ALA A 1 98 ? -16.759 -10.186 29.049 1.00 81.81 98 ALA A N 1
ATOM 749 C CA . ALA A 1 98 ? -17.450 -10.375 30.326 1.00 81.81 98 ALA A CA 1
ATOM 750 C C . ALA A 1 98 ? -18.970 -10.082 30.278 1.00 81.81 98 ALA A C 1
ATOM 752 O O . ALA A 1 98 ? -19.631 -10.095 31.312 1.00 81.81 98 ALA A O 1
ATOM 753 N N . GLY A 1 99 ? -19.532 -9.766 29.107 1.00 83.75 99 GLY A N 1
ATOM 754 C CA . GLY A 1 99 ? -20.954 -9.459 28.907 1.00 83.75 99 GLY A CA 1
ATOM 755 C C . GLY A 1 99 ? -21.377 -8.025 29.258 1.00 83.75 99 GLY A C 1
ATOM 756 O O . GLY A 1 99 ? -22.547 -7.680 29.108 1.00 83.75 99 GLY A O 1
ATOM 757 N N . ALA A 1 100 ? -20.453 -7.163 29.695 1.00 83.94 100 ALA A N 1
ATOM 758 C CA . ALA A 1 100 ? -20.748 -5.764 30.013 1.00 83.94 100 ALA A CA 1
ATOM 759 C C . ALA A 1 100 ? -20.910 -4.908 28.743 1.00 83.94 100 ALA A C 1
ATOM 761 O O . ALA A 1 100 ? -20.126 -5.027 27.799 1.00 83.94 100 ALA A O 1
ATOM 762 N N . VAL A 1 101 ? -21.904 -4.012 28.727 1.00 85.94 101 VAL A N 1
ATOM 763 C CA . VAL A 1 101 ? -22.163 -3.115 27.587 1.00 85.94 101 VAL A CA 1
ATOM 764 C C . VAL A 1 101 ? -21.040 -2.088 27.453 1.00 85.94 101 VAL A C 1
ATOM 766 O O . VAL A 1 101 ? -20.770 -1.316 28.374 1.00 85.94 101 VAL A O 1
ATOM 769 N N . ILE A 1 102 ? -20.404 -2.040 26.282 1.00 83.69 102 ILE A N 1
ATOM 770 C CA . ILE A 1 102 ? -19.284 -1.134 26.024 1.00 83.69 102 ILE A CA 1
ATOM 771 C C . ILE A 1 102 ? -19.828 0.283 25.754 1.00 83.69 102 ILE A C 1
ATOM 773 O O . ILE A 1 102 ? -20.672 0.475 24.869 1.00 83.69 102 ILE A O 1
ATOM 777 N N . PRO A 1 103 ? -19.343 1.327 26.448 1.00 88.12 103 PRO A N 1
ATOM 778 C CA . PRO 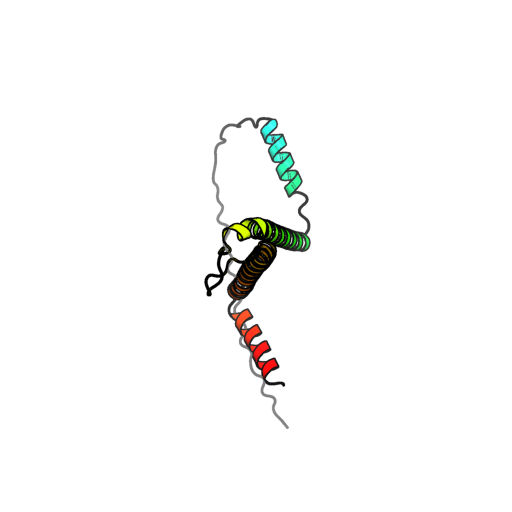A 1 103 ? -19.738 2.706 26.168 1.00 88.12 103 PRO A CA 1
ATOM 779 C C . PRO A 1 103 ? -19.448 3.124 24.718 1.00 88.12 103 PRO A C 1
ATOM 781 O O . PRO A 1 103 ? -18.472 2.679 24.112 1.00 88.12 103 PRO A O 1
ATOM 784 N N . ALA A 1 104 ? -20.273 4.014 24.157 1.00 82.44 104 ALA A N 1
ATOM 785 C CA . ALA A 1 104 ? -20.194 4.412 22.746 1.00 82.44 104 ALA A CA 1
ATOM 786 C C . ALA A 1 104 ? -18.811 4.959 22.337 1.00 82.44 104 ALA A C 1
ATOM 788 O O . ALA A 1 104 ? -18.265 4.551 21.317 1.00 82.44 104 ALA A O 1
ATOM 789 N N . TRP A 1 105 ? -18.190 5.805 23.163 1.00 85.06 105 TRP A N 1
ATOM 790 C CA . TRP A 1 105 ? -16.852 6.351 22.890 1.00 85.06 105 TRP A CA 1
ATOM 791 C C . TRP A 1 105 ? -15.765 5.264 22.855 1.00 85.06 105 TRP A C 1
ATOM 793 O O . TRP A 1 105 ? -14.815 5.334 22.075 1.00 85.06 105 TRP A O 1
ATOM 803 N N . LYS A 1 106 ? -15.908 4.223 23.685 1.00 88.00 106 LYS A N 1
ATOM 804 C CA . LYS A 1 106 ? -14.972 3.100 23.726 1.00 88.00 106 LYS A CA 1
ATOM 805 C C . LYS A 1 106 ? -15.176 2.182 22.520 1.00 88.00 106 LYS A C 1
ATOM 807 O O . LYS A 1 106 ? -14.186 1.726 21.956 1.00 88.00 106 LYS A O 1
ATOM 812 N N . ARG A 1 107 ? -16.422 1.998 22.065 1.00 85.88 107 ARG A N 1
ATOM 813 C CA . ARG A 1 107 ? -16.734 1.353 20.776 1.00 85.88 107 ARG A CA 1
ATOM 814 C C . ARG A 1 107 ? -16.131 2.118 19.599 1.00 85.88 107 ARG A C 1
ATOM 816 O O . ARG A 1 107 ? -15.469 1.510 18.771 1.00 85.88 107 ARG A O 1
ATOM 823 N N . GLN A 1 108 ? -16.252 3.446 19.571 1.00 81.31 108 GLN A N 1
ATOM 824 C CA . GLN A 1 108 ? -15.625 4.293 18.546 1.00 81.31 108 GLN A CA 1
ATOM 825 C C . GLN A 1 108 ? -14.093 4.178 18.553 1.00 81.31 108 GLN A C 1
ATOM 827 O O . GLN A 1 108 ? -13.473 4.067 17.499 1.00 81.31 108 GLN A O 1
ATOM 832 N N . MET A 1 109 ? -13.474 4.145 19.736 1.00 85.62 109 MET A N 1
ATOM 833 C CA . MET A 1 109 ? -12.034 3.906 19.887 1.00 85.62 109 MET A CA 1
ATOM 834 C C . MET A 1 109 ? -11.613 2.525 19.368 1.00 85.62 109 MET A C 1
ATOM 836 O O . MET A 1 109 ? -10.591 2.410 18.693 1.00 85.62 109 MET A O 1
ATOM 840 N N . LEU A 1 110 ? -12.382 1.478 19.679 1.00 84.38 110 LEU A N 1
ATOM 841 C CA . LEU A 1 110 ? -12.132 0.117 19.199 1.00 84.38 110 LEU A CA 1
ATOM 842 C C . LEU A 1 110 ? -12.314 0.015 17.683 1.00 84.38 110 LEU A C 1
ATOM 844 O O . LEU A 1 110 ? -11.467 -0.575 17.024 1.00 84.38 110 LEU A O 1
ATOM 848 N N . ALA A 1 111 ? -13.336 0.665 17.130 1.00 82.38 111 ALA A N 1
ATOM 849 C CA . ALA A 1 111 ? -13.576 0.747 15.694 1.00 82.38 111 ALA A CA 1
ATOM 850 C C . ALA A 1 111 ? -12.430 1.468 14.983 1.00 82.38 111 ALA A C 1
ATOM 852 O O . ALA A 1 111 ? -11.898 0.964 14.001 1.00 82.38 111 ALA A O 1
ATOM 853 N N . LYS A 1 112 ? -11.970 2.600 15.533 1.00 80.62 112 LYS A N 1
ATOM 854 C CA . LYS A 1 112 ? -10.796 3.321 15.030 1.00 80.62 112 LYS A CA 1
ATOM 855 C C . LYS A 1 112 ? -9.540 2.451 15.072 1.00 80.62 112 LYS A C 1
ATOM 857 O O . LYS A 1 112 ? -8.784 2.431 14.110 1.00 80.62 112 LYS A O 1
ATOM 862 N N . LYS A 1 113 ? -9.333 1.700 16.156 1.00 84.44 113 LYS A N 1
ATOM 863 C CA . LYS A 1 113 ? -8.178 0.806 16.309 1.00 84.44 113 LYS A CA 1
ATOM 864 C C . LYS A 1 113 ? -8.248 -0.416 15.386 1.00 84.44 113 LYS A C 1
ATOM 866 O O . LYS A 1 113 ? -7.211 -0.838 14.884 1.00 84.44 113 LYS A O 1
ATOM 871 N N . ALA A 1 114 ? -9.438 -0.961 15.137 1.00 77.19 114 ALA A N 1
ATOM 872 C CA . ALA A 1 114 ? -9.663 -2.034 14.170 1.00 77.19 114 ALA A CA 1
ATOM 873 C C . ALA A 1 114 ? -9.437 -1.545 12.732 1.00 77.19 114 ALA A C 1
ATOM 875 O O . ALA A 1 114 ? -8.698 -2.180 11.986 1.00 77.19 114 ALA A O 1
ATOM 876 N N . ALA A 1 115 ? -9.978 -0.375 12.388 1.00 75.81 115 ALA A N 1
ATOM 877 C CA . ALA A 1 115 ? -9.784 0.277 11.100 1.00 75.81 115 ALA A CA 1
ATOM 878 C C . ALA A 1 115 ? -8.305 0.598 10.830 1.00 75.81 115 ALA A C 1
ATOM 880 O O . ALA A 1 115 ? -7.782 0.256 9.773 1.00 75.81 115 ALA A O 1
ATOM 881 N N . GLU A 1 116 ? -7.591 1.185 11.798 1.00 75.44 116 GLU A N 1
ATOM 882 C CA . GLU A 1 116 ? -6.153 1.445 11.655 1.00 75.44 116 GLU A CA 1
ATOM 883 C C . GLU A 1 116 ? -5.332 0.160 11.558 1.00 75.44 116 GLU A C 1
ATOM 885 O O . GLU A 1 116 ? -4.368 0.114 10.796 1.00 75.44 116 GLU A O 1
ATOM 890 N N . LYS A 1 117 ? -5.707 -0.896 12.290 1.00 80.62 117 LYS A N 1
ATOM 891 C CA . LYS A 1 117 ? -5.034 -2.193 12.187 1.00 80.62 117 LYS A CA 1
ATOM 892 C C . LYS A 1 117 ? -5.233 -2.816 10.804 1.00 80.62 117 LYS A C 1
ATOM 894 O O . LYS A 1 117 ? -4.250 -3.235 10.206 1.00 80.62 117 LYS A O 1
ATOM 899 N N . ALA A 1 118 ? -6.461 -2.826 10.290 1.00 73.75 118 ALA A N 1
ATOM 900 C CA . ALA A 1 118 ? -6.773 -3.367 8.970 1.00 73.75 118 ALA A CA 1
ATOM 901 C C . ALA A 1 118 ? -6.095 -2.562 7.849 1.00 73.75 118 ALA A C 1
ATOM 903 O O . ALA A 1 118 ? -5.507 -3.138 6.938 1.00 73.75 118 ALA A O 1
ATOM 904 N N . ARG A 1 119 ? -6.071 -1.229 7.976 1.00 72.19 119 ARG A N 1
ATOM 905 C CA . ARG A 1 119 ? -5.323 -0.348 7.076 1.00 72.19 119 ARG A CA 1
ATOM 906 C C . ARG A 1 119 ? -3.829 -0.664 7.087 1.00 72.19 119 ARG A C 1
ATOM 908 O O . ARG A 1 119 ? -3.231 -0.828 6.030 1.00 72.19 119 ARG A O 1
ATOM 915 N N . LYS A 1 120 ? -3.230 -0.761 8.275 1.00 80.94 120 LYS A N 1
ATOM 916 C CA . LYS A 1 120 ? -1.800 -1.039 8.425 1.00 80.94 120 LYS A CA 1
ATOM 917 C C . LYS A 1 120 ? -1.424 -2.415 7.871 1.00 80.94 120 LYS A C 1
ATOM 919 O O . LYS A 1 120 ? -0.395 -2.539 7.221 1.00 80.94 120 LYS A O 1
ATOM 924 N N . GLU A 1 121 ? -2.251 -3.428 8.108 1.00 75.88 121 GLU A N 1
ATOM 925 C CA . GLU A 1 121 ? -2.023 -4.784 7.601 1.00 75.88 121 GLU A CA 1
ATOM 926 C C . GLU A 1 121 ? -2.139 -4.847 6.072 1.00 75.88 121 GLU A C 1
ATOM 928 O O . GLU A 1 121 ? -1.299 -5.463 5.421 1.00 75.88 121 GLU A O 1
ATOM 933 N N . ALA A 1 122 ? -3.104 -4.143 5.478 1.00 72.38 122 ALA A N 1
ATOM 934 C CA . ALA A 1 122 ? -3.240 -4.070 4.028 1.00 72.38 122 ALA A CA 1
ATOM 935 C C . ALA A 1 122 ? -2.087 -3.284 3.365 1.00 72.38 122 ALA A C 1
ATOM 937 O O . ALA A 1 122 ? -1.550 -3.719 2.346 1.00 72.38 122 ALA A O 1
ATOM 938 N N . GLU A 1 123 ? -1.640 -2.174 3.965 1.00 73.06 123 GLU A N 1
ATOM 939 C CA . GLU A 1 123 ? -0.438 -1.450 3.520 1.00 73.06 123 GLU A CA 1
ATOM 940 C C . GLU A 1 123 ? 0.825 -2.337 3.603 1.00 73.06 123 GLU A C 1
ATOM 942 O O . GLU A 1 123 ? 1.671 -2.319 2.704 1.00 73.06 123 GLU A O 1
ATOM 947 N N . GLU A 1 124 ? 0.952 -3.152 4.654 1.00 75.25 124 GLU A N 1
ATOM 948 C CA . GLU A 1 124 ? 2.086 -4.059 4.849 1.00 75.25 124 GLU A CA 1
ATOM 949 C C . GLU A 1 124 ? 2.082 -5.238 3.865 1.00 75.25 124 GLU A C 1
ATOM 951 O O . GLU A 1 124 ? 3.134 -5.565 3.312 1.00 75.25 124 GLU A O 1
ATOM 956 N N . GLN A 1 125 ? 0.918 -5.821 3.564 1.00 70.06 125 GLN A N 1
ATOM 957 C CA . GLN A 1 125 ? 0.797 -6.860 2.534 1.00 70.06 125 GLN A CA 1
ATOM 958 C C . GLN A 1 125 ? 1.198 -6.337 1.150 1.00 70.06 125 GLN A C 1
ATOM 960 O O . GLN A 1 125 ? 1.989 -6.976 0.454 1.00 70.06 125 GLN A O 1
ATOM 965 N N . ILE A 1 126 ? 0.752 -5.132 0.778 1.00 72.06 126 ILE A N 1
ATOM 966 C CA . ILE A 1 126 ? 1.141 -4.496 -0.490 1.00 72.06 126 ILE A CA 1
ATOM 967 C C . ILE A 1 126 ? 2.660 -4.307 -0.557 1.00 72.06 126 ILE A C 1
ATOM 969 O O . ILE A 1 126 ? 3.284 -4.586 -1.584 1.00 72.06 126 ILE A O 1
ATOM 973 N N . LYS A 1 127 ? 3.281 -3.873 0.543 1.00 71.56 127 LYS A N 1
ATOM 974 C CA . LYS A 1 127 ? 4.734 -3.699 0.610 1.00 71.56 127 LYS A CA 1
ATOM 975 C C . LYS A 1 127 ? 5.484 -5.026 0.456 1.00 71.56 127 LYS A C 1
ATOM 977 O O . LYS A 1 127 ? 6.449 -5.088 -0.306 1.00 71.56 127 LYS A O 1
ATOM 982 N N . GLN A 1 128 ? 5.037 -6.088 1.124 1.00 73.00 128 GLN A N 1
ATOM 983 C CA . GLN A 1 128 ? 5.642 -7.419 1.000 1.00 73.00 128 GLN A CA 1
ATOM 984 C C . GLN A 1 128 ? 5.510 -7.975 -0.423 1.00 73.00 128 GLN A C 1
ATOM 986 O O . GLN A 1 128 ? 6.475 -8.506 -0.976 1.00 73.00 128 GLN A O 1
ATOM 991 N N . GLU A 1 129 ? 4.354 -7.795 -1.063 1.00 74.44 129 GLU A N 1
ATOM 992 C CA . GLU A 1 129 ? 4.167 -8.169 -2.463 1.00 74.44 129 GLU A CA 1
ATOM 993 C C . GLU A 1 129 ? 5.047 -7.356 -3.411 1.00 74.44 129 GLU A C 1
ATOM 995 O O . GLU A 1 129 ? 5.589 -7.910 -4.369 1.00 74.44 129 GLU A O 1
ATOM 1000 N N . ALA A 1 130 ? 5.205 -6.053 -3.169 1.00 75.88 130 ALA A N 1
ATOM 1001 C CA . ALA A 1 130 ? 6.082 -5.200 -3.960 1.00 75.88 130 ALA A CA 1
ATOM 1002 C C . ALA A 1 130 ? 7.542 -5.660 -3.843 1.00 75.88 130 ALA A C 1
ATOM 1004 O O . ALA A 1 130 ? 8.247 -5.751 -4.849 1.00 75.88 130 ALA A O 1
ATOM 1005 N N . GLU A 1 131 ? 7.991 -6.031 -2.643 1.00 71.88 131 GLU A N 1
ATOM 1006 C CA . GLU A 1 131 ? 9.325 -6.588 -2.414 1.00 71.88 131 GLU A CA 1
ATOM 1007 C C . GLU A 1 131 ? 9.497 -7.965 -3.078 1.00 71.88 131 GLU A C 1
ATOM 1009 O O . GLU A 1 131 ? 10.513 -8.197 -3.741 1.00 71.88 131 GLU A O 1
ATOM 1014 N N . ALA A 1 132 ? 8.493 -8.842 -3.011 1.00 75.62 132 ALA A N 1
ATOM 1015 C CA . ALA A 1 132 ? 8.501 -10.141 -3.684 1.00 75.62 132 ALA A CA 1
ATOM 1016 C C . ALA A 1 132 ? 8.521 -10.002 -5.215 1.00 75.62 132 ALA A C 1
ATOM 1018 O O . ALA A 1 132 ? 9.341 -10.632 -5.887 1.00 75.62 132 ALA A O 1
ATOM 1019 N N . LYS A 1 133 ? 7.689 -9.116 -5.778 1.00 76.25 133 LYS A N 1
ATOM 1020 C CA . LYS A 1 133 ? 7.673 -8.769 -7.209 1.00 76.25 133 LYS A CA 1
ATOM 1021 C C . LYS A 1 133 ? 9.007 -8.157 -7.632 1.00 76.25 133 LYS A C 1
ATOM 1023 O O . LYS A 1 133 ? 9.544 -8.516 -8.682 1.00 76.25 133 LYS A O 1
ATOM 1028 N N . ARG A 1 134 ? 9.611 -7.310 -6.789 1.00 78.12 134 ARG A N 1
ATOM 1029 C CA . ARG A 1 134 ? 10.956 -6.767 -7.015 1.00 78.12 134 ARG A CA 1
ATOM 1030 C C . ARG A 1 134 ? 11.983 -7.895 -7.082 1.00 78.12 134 ARG A C 1
ATOM 1032 O O . ARG A 1 134 ? 12.728 -7.950 -8.052 1.00 78.12 134 ARG A O 1
ATOM 1039 N N . ILE A 1 135 ? 12.000 -8.826 -6.130 1.00 73.88 135 ILE A N 1
ATOM 1040 C CA . ILE A 1 135 ? 12.916 -9.981 -6.140 1.00 73.88 135 ILE A CA 1
ATOM 1041 C C . ILE A 1 135 ? 12.667 -10.892 -7.357 1.00 73.88 135 ILE A C 1
ATOM 1043 O O . ILE A 1 135 ? 13.624 -11.338 -7.992 1.00 73.88 135 ILE A O 1
ATOM 1047 N N . ALA A 1 136 ? 11.410 -11.124 -7.740 1.00 78.88 136 ALA A N 1
ATOM 1048 C CA . ALA A 1 136 ? 11.048 -11.940 -8.900 1.00 78.88 136 ALA A CA 1
ATOM 1049 C C . ALA A 1 136 ? 11.497 -11.305 -10.227 1.00 78.88 136 ALA A C 1
ATOM 1051 O O . ALA A 1 136 ? 12.037 -12.002 -11.086 1.00 78.88 136 ALA A O 1
ATOM 1052 N N . SER A 1 137 ? 11.343 -9.983 -10.361 1.00 79.75 137 SER A N 1
ATOM 1053 C CA . SER A 1 137 ? 11.790 -9.207 -11.528 1.00 79.75 137 SER A CA 1
ATOM 1054 C C . SER A 1 137 ? 13.313 -9.134 -11.659 1.00 79.75 137 SER A C 1
ATOM 1056 O O . SER A 1 137 ? 13.833 -8.879 -12.746 1.00 79.75 137 SER A O 1
ATOM 1058 N N . ILE A 1 138 ? 14.046 -9.358 -10.562 1.00 83.50 138 ILE A N 1
ATOM 1059 C CA . ILE A 1 138 ? 15.503 -9.372 -10.578 1.00 83.50 138 ILE A CA 1
ATOM 1060 C C . ILE A 1 138 ? 15.964 -10.698 -11.203 1.00 83.50 138 ILE A C 1
ATOM 1062 O O . ILE A 1 138 ? 15.664 -11.773 -10.673 1.00 83.50 138 ILE A O 1
ATOM 1066 N N . PRO A 1 139 ? 16.752 -10.650 -12.293 1.00 89.81 139 PRO A N 1
ATOM 1067 C CA . PRO A 1 139 ? 17.291 -11.851 -12.913 1.00 89.81 139 PRO A CA 1
ATOM 1068 C C . PRO A 1 139 ? 18.156 -12.679 -11.946 1.00 89.81 139 PRO A C 1
ATOM 1070 O O . PRO A 1 139 ? 18.806 -12.101 -11.067 1.00 89.81 139 PRO A O 1
ATOM 1073 N N . PRO A 1 140 ? 18.261 -14.010 -12.137 1.00 84.81 140 PRO A N 1
ATOM 1074 C CA . PRO A 1 140 ? 18.992 -14.903 -11.234 1.00 84.81 140 PRO A CA 1
ATOM 1075 C C . PRO A 1 140 ? 20.421 -14.448 -10.914 1.00 84.81 140 PRO A C 1
ATOM 1077 O O . PRO A 1 140 ? 20.807 -14.428 -9.748 1.00 84.81 140 PRO A O 1
ATOM 1080 N N . TRP A 1 141 ? 21.178 -14.002 -11.922 1.00 87.00 141 TRP A N 1
ATOM 1081 C CA . TRP A 1 141 ? 22.555 -13.529 -11.743 1.00 87.00 141 TRP A CA 1
ATOM 1082 C C . TRP A 1 141 ? 22.631 -12.290 -10.840 1.00 87.00 141 TRP A C 1
ATOM 1084 O O . TRP A 1 141 ? 23.516 -12.176 -9.999 1.00 87.00 141 TRP A O 1
ATOM 1094 N N . ARG A 1 142 ? 21.666 -11.371 -10.958 1.00 86.69 142 ARG A N 1
ATOM 1095 C CA . ARG A 1 142 ? 21.612 -10.157 -10.138 1.00 86.69 142 ARG A CA 1
ATOM 1096 C C . ARG A 1 142 ? 21.143 -10.465 -8.714 1.00 86.69 142 ARG A C 1
ATOM 1098 O O . ARG A 1 142 ? 21.648 -9.845 -7.782 1.00 86.69 142 ARG A O 1
ATOM 1105 N N . ARG A 1 143 ? 20.250 -11.446 -8.527 1.00 86.06 143 ARG A N 1
ATOM 1106 C CA . ARG A 1 143 ? 19.878 -11.961 -7.194 1.00 86.06 143 ARG A CA 1
ATOM 1107 C C . ARG A 1 143 ? 21.076 -12.574 -6.476 1.00 86.06 143 ARG A C 1
ATOM 1109 O O . ARG A 1 143 ? 21.340 -12.220 -5.335 1.00 86.06 143 ARG A O 1
ATOM 1116 N N . GLN A 1 144 ? 21.832 -13.427 -7.167 1.00 86.69 144 GLN A N 1
ATOM 1117 C CA . GLN A 1 144 ? 23.035 -14.063 -6.620 1.00 86.69 144 GLN A CA 1
ATOM 1118 C C . GLN A 1 144 ? 24.096 -13.036 -6.198 1.00 86.69 144 GLN A C 1
ATOM 1120 O O . GLN A 1 144 ? 24.750 -13.215 -5.174 1.00 86.69 144 GLN A O 1
ATOM 1125 N N . LEU A 1 145 ? 24.251 -11.938 -6.948 1.00 85.00 145 LEU A N 1
ATOM 1126 C CA . LEU A 1 145 ? 25.152 -10.845 -6.570 1.00 85.00 145 LEU A CA 1
ATOM 1127 C C . LEU A 1 145 ? 24.676 -10.072 -5.329 1.00 85.00 145 LEU A C 1
ATOM 1129 O O . LEU A 1 145 ? 25.508 -9.693 -4.509 1.00 85.00 145 LEU A O 1
ATOM 1133 N N . LEU A 1 146 ? 23.368 -9.828 -5.185 1.00 83.50 146 LEU A N 1
ATOM 1134 C CA . LEU A 1 146 ? 22.797 -9.177 -3.996 1.00 83.50 146 LEU A CA 1
ATOM 1135 C C . LEU A 1 146 ? 22.972 -10.048 -2.750 1.00 83.50 146 LEU A C 1
ATOM 1137 O O . LEU A 1 146 ? 23.495 -9.564 -1.753 1.00 83.50 146 LEU A O 1
ATOM 1141 N N . GLN A 1 147 ? 22.653 -11.339 -2.862 1.00 82.50 147 GLN A N 1
ATOM 1142 C CA . GLN A 1 147 ? 22.808 -12.307 -1.778 1.00 82.50 147 GLN A CA 1
ATOM 1143 C C . GLN A 1 147 ? 24.267 -12.424 -1.317 1.00 82.50 147 GLN A C 1
ATOM 1145 O O . GLN A 1 147 ? 24.523 -12.502 -0.121 1.00 82.50 147 GLN A O 1
ATOM 1150 N N . ARG A 1 148 ? 25.230 -12.375 -2.253 1.00 81.00 148 ARG A N 1
ATOM 1151 C CA . ARG A 1 148 ? 26.666 -12.330 -1.932 1.00 81.00 148 ARG A CA 1
ATOM 1152 C C . ARG A 1 148 ? 27.061 -11.052 -1.187 1.00 81.00 148 ARG A C 1
ATOM 1154 O O . ARG A 1 148 ? 27.748 -11.130 -0.179 1.00 81.00 148 ARG A O 1
ATOM 1161 N N . ARG A 1 149 ? 26.581 -9.880 -1.625 1.00 78.44 149 ARG A N 1
ATOM 1162 C CA . ARG A 1 149 ? 26.836 -8.609 -0.916 1.00 78.44 149 ARG A CA 1
ATOM 1163 C C . ARG A 1 149 ? 26.246 -8.600 0.493 1.00 78.44 149 ARG A C 1
ATOM 1165 O O . ARG A 1 149 ? 26.876 -8.083 1.409 1.00 78.44 149 ARG A O 1
ATOM 1172 N N . GLU A 1 150 ? 25.050 -9.156 0.661 1.00 75.31 150 GLU A N 1
ATOM 1173 C CA . GLU A 1 150 ? 24.399 -9.282 1.966 1.00 75.31 150 GLU A CA 1
ATOM 1174 C C . GLU A 1 150 ? 25.156 -10.260 2.874 1.00 75.31 150 GLU A C 1
ATOM 1176 O O . GLU A 1 150 ? 25.339 -9.949 4.048 1.00 75.31 150 GLU A O 1
ATOM 1181 N N . SER A 1 151 ? 25.662 -11.385 2.350 1.00 66.75 151 SER A N 1
ATOM 1182 C CA . SER A 1 151 ? 26.483 -12.327 3.125 1.00 66.75 151 SER A CA 1
ATOM 1183 C C . SER A 1 151 ? 27.855 -11.763 3.503 1.00 66.75 151 SER A C 1
ATOM 1185 O O . SER A 1 151 ? 28.280 -11.934 4.644 1.00 66.75 151 SER A O 1
ATOM 1187 N N . ASP A 1 152 ? 28.515 -11.039 2.595 1.00 66.94 152 ASP A N 1
ATOM 1188 C CA . ASP A 1 152 ? 29.827 -10.429 2.849 1.00 66.94 152 ASP A CA 1
ATOM 1189 C C . ASP A 1 152 ? 29.727 -9.294 3.889 1.00 66.94 152 ASP A C 1
ATOM 1191 O O . ASP A 1 152 ? 30.618 -9.124 4.718 1.00 66.94 152 ASP A O 1
ATOM 1195 N N . GLY A 1 153 ? 28.612 -8.550 3.905 1.00 59.25 153 GLY A N 1
ATOM 1196 C CA . GLY A 1 153 ? 28.339 -7.517 4.911 1.00 59.25 153 GLY A CA 1
ATOM 1197 C C . GLY A 1 153 ? 27.879 -8.055 6.272 1.00 59.25 153 GLY A C 1
ATOM 1198 O O . GLY A 1 153 ? 28.079 -7.388 7.282 1.00 59.25 153 GLY A O 1
ATOM 1199 N N . LYS A 1 154 ? 27.284 -9.257 6.326 1.00 50.81 154 LYS A N 1
ATOM 1200 C CA . LYS A 1 154 ? 26.829 -9.894 7.578 1.00 50.81 154 LYS A CA 1
ATOM 1201 C C . LYS A 1 154 ? 27.956 -10.593 8.34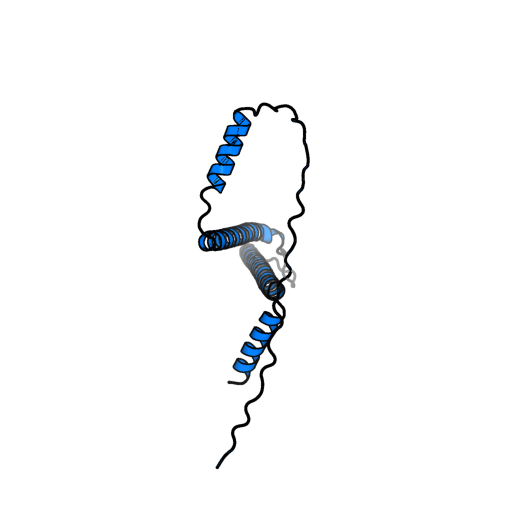9 1.00 50.81 154 LYS A C 1
ATOM 1203 O O . LYS A 1 154 ? 27.796 -10.831 9.536 1.00 50.81 154 LYS A O 1
ATOM 1208 N N . CYS A 1 155 ? 29.064 -10.927 7.682 1.00 37.53 155 CYS A N 1
ATOM 1209 C CA . CYS A 1 155 ? 30.250 -11.539 8.296 1.00 37.53 155 CYS A CA 1
ATOM 1210 C C . CYS A 1 155 ? 31.278 -10.500 8.797 1.00 37.53 155 CYS A C 1
ATOM 1212 O O . CYS A 1 155 ? 32.257 -10.864 9.441 1.00 37.53 155 CYS A O 1
ATOM 1214 N N . ALA A 1 156 ? 31.079 -9.216 8.479 1.00 46.94 156 ALA A N 1
ATOM 1215 C CA . ALA A 1 156 ? 31.984 -8.121 8.836 1.00 46.94 156 ALA A CA 1
ATOM 1216 C C . ALA A 1 156 ? 31.521 -7.302 10.062 1.00 46.94 156 ALA A C 1
ATOM 1218 O O . ALA A 1 156 ? 32.044 -6.210 10.290 1.00 46.94 156 ALA A O 1
ATOM 1219 N N . GLN A 1 157 ? 30.557 -7.812 10.839 1.00 38.31 157 GLN A N 1
ATOM 1220 C CA . GLN A 1 157 ? 30.206 -7.304 12.171 1.00 38.31 157 GLN A CA 1
ATOM 1221 C C . GLN A 1 157 ? 30.388 -8.380 13.231 1.00 38.31 157 GLN A C 1
ATOM 1223 O O . GLN A 1 157 ? 30.047 -9.546 12.934 1.00 38.31 157 GLN A O 1
#

Sequence (157 aa):
MRKTSTVRTKSAPPLGRVLSDQTYGSSRASPAKAQPSALGKAAVIAELEQSSQVGGVREWKEELKRRQVEEEKNAIKELAQYYNPGNFVAEVPNTDTAGAVIPAWKRQMLAKKAAEKARKEAEEQIKQEAEAKRIASIPPWRRQLLQRRESDGKCAQ